Protein AF-A0A0G8AVY9-F1 (afdb_monomer_lite)

pLDDT: mean 87.67, std 7.75, range [60.16, 96.44]

Organism: NCBI:txid1608419

Sequence (67 aa):
MFSSDRPARDMSRIVEAVVEQLTTLPGAEVSLKLEIDAEVAGGLDRAKVRTLMENAATPGFIDKLIE

Structure (mmCIF, N/CA/C/O backbone):
data_AF-A0A0G8AVY9-F1
#
_entry.id   AF-A0A0G8AVY9-F1
#
loop_
_atom_site.group_PDB
_atom_site.id
_atom_site.type_symbol
_atom_site.label_atom_id
_atom_site.label_alt_id
_atom_site.label_comp_id
_atom_site.label_asym_id
_atom_site.label_entity_id
_atom_site.label_seq_id
_atom_site.pdbx_PDB_ins_code
_atom_site.Cartn_x
_atom_site.Cartn_y
_atom_site.Cartn_z
_atom_site.occupancy
_atom_site.B_iso_or_equiv
_atom_site.auth_seq_id
_atom_site.auth_comp_id
_atom_site.auth_asym_id
_atom_site.auth_atom_id
_atom_site.pdbx_PDB_model_num
ATOM 1 N N . MET A 1 1 ? -9.042 -5.778 -9.755 1.00 60.16 1 MET A N 1
ATOM 2 C CA . MET A 1 1 ? -7.679 -5.421 -10.189 1.00 60.16 1 MET A CA 1
ATOM 3 C C . MET A 1 1 ? -7.600 -3.905 -10.190 1.00 60.16 1 MET A C 1
ATOM 5 O O . MET A 1 1 ? -8.523 -3.287 -10.712 1.00 60.16 1 MET A O 1
ATOM 9 N N . PHE A 1 2 ? -6.604 -3.316 -9.526 1.00 66.50 2 PHE A N 1
ATOM 10 C CA . PHE A 1 2 ? -6.398 -1.865 -9.559 1.00 66.50 2 PHE A CA 1
ATOM 11 C C . PHE A 1 2 ? -6.108 -1.429 -10.991 1.00 66.50 2 PHE A C 1
ATOM 13 O O . PHE A 1 2 ? -5.399 -2.139 -11.706 1.00 66.50 2 PHE A O 1
ATOM 20 N N . SER A 1 3 ? -6.641 -0.285 -11.419 1.00 68.19 3 SER A N 1
ATOM 21 C CA . SER A 1 3 ? -6.199 0.275 -12.692 1.00 68.19 3 SER A CA 1
ATOM 22 C C . SER A 1 3 ? -4.755 0.751 -12.534 1.00 68.19 3 SER A C 1
ATOM 24 O O . SER A 1 3 ? -4.446 1.544 -11.640 1.00 68.19 3 SER A O 1
ATOM 26 N N . SER A 1 4 ? -3.874 0.309 -13.433 1.00 73.56 4 SER A N 1
ATOM 27 C CA . SER A 1 4 ? -2.519 0.858 -13.556 1.00 73.56 4 SER A CA 1
ATOM 28 C C . SER A 1 4 ? -2.527 2.348 -13.906 1.00 73.56 4 SER A C 1
ATOM 30 O O . SER A 1 4 ? -1.540 3.039 -13.669 1.00 73.56 4 SER A O 1
ATOM 32 N N . ASP A 1 5 ? -3.638 2.863 -14.437 1.00 75.81 5 ASP A N 1
ATOM 33 C CA . ASP A 1 5 ? -3.740 4.241 -14.910 1.00 75.81 5 ASP A CA 1
ATOM 34 C C . ASP A 1 5 ? -3.897 5.232 -13.752 1.00 75.81 5 ASP A C 1
ATOM 36 O O . ASP A 1 5 ? -3.514 6.398 -13.877 1.00 75.81 5 ASP A O 1
ATOM 40 N N . ARG A 1 6 ? -4.499 4.806 -12.627 1.00 80.31 6 ARG A N 1
ATOM 41 C CA . ARG A 1 6 ? -4.776 5.671 -11.460 1.00 80.31 6 ARG A CA 1
ATOM 42 C C . ARG A 1 6 ? -4.664 4.944 -10.106 1.00 80.31 6 ARG A C 1
ATOM 44 O O . ARG A 1 6 ? -5.576 5.060 -9.282 1.00 80.31 6 ARG A O 1
ATOM 51 N N . PRO A 1 7 ? -3.535 4.280 -9.808 1.00 81.12 7 PRO A N 1
ATOM 52 C CA . PRO A 1 7 ? -3.383 3.443 -8.615 1.00 81.12 7 PRO A CA 1
ATOM 53 C C . PRO A 1 7 ? -3.596 4.209 -7.301 1.00 81.12 7 PRO A C 1
ATOM 55 O O . PRO A 1 7 ? -4.217 3.695 -6.376 1.00 81.12 7 PRO A O 1
ATOM 58 N N . ALA A 1 8 ? -3.160 5.471 -7.229 1.00 84.88 8 ALA A N 1
ATOM 59 C CA . ALA A 1 8 ? -3.339 6.298 -6.036 1.00 84.88 8 ALA A CA 1
ATOM 60 C C . ALA A 1 8 ? -4.820 6.563 -5.717 1.00 84.88 8 ALA A C 1
ATOM 62 O O . ALA A 1 8 ? -5.231 6.476 -4.565 1.00 84.88 8 ALA A O 1
ATOM 63 N N . ARG A 1 9 ? -5.638 6.842 -6.741 1.00 86.00 9 ARG A N 1
ATOM 64 C CA . ARG A 1 9 ? -7.066 7.138 -6.559 1.00 86.00 9 ARG A CA 1
ATOM 65 C C . ARG A 1 9 ? -7.833 5.908 -6.088 1.00 86.00 9 ARG A C 1
ATOM 67 O O . ARG A 1 9 ? -8.709 6.021 -5.234 1.00 86.00 9 ARG A O 1
ATOM 74 N N . ASP A 1 10 ? -7.526 4.753 -6.666 1.00 84.94 10 ASP A N 1
ATOM 75 C CA . ASP A 1 10 ? -8.182 3.508 -6.280 1.00 84.94 10 ASP A CA 1
ATOM 76 C C . ASP A 1 10 ? -7.774 3.089 -4.860 1.00 84.94 10 ASP A C 1
ATOM 78 O O . ASP A 1 10 ? -8.620 2.617 -4.103 1.00 84.94 10 ASP A O 1
ATOM 82 N N . MET A 1 11 ? -6.525 3.348 -4.455 1.00 88.25 11 MET A N 1
ATOM 83 C CA . MET A 1 11 ? -6.085 3.130 -3.075 1.00 88.25 11 MET A CA 1
ATOM 84 C C . MET A 1 11 ? -6.815 4.047 -2.084 1.00 88.25 11 MET A C 1
ATOM 86 O O . MET A 1 11 ? -7.313 3.560 -1.070 1.00 88.25 11 MET A O 1
ATOM 90 N N . SER A 1 12 ? -6.957 5.344 -2.391 1.00 89.69 12 SER A N 1
ATOM 91 C CA . SER A 1 12 ? -7.729 6.274 -1.548 1.00 89.69 12 SER A CA 1
ATOM 92 C C . SER A 1 12 ? -9.160 5.786 -1.325 1.00 89.69 12 SER A C 1
ATOM 94 O O . SER A 1 12 ? -9.637 5.783 -0.195 1.00 89.69 12 SER A O 1
ATOM 96 N N . ARG A 1 13 ? -9.818 5.266 -2.370 1.00 89.19 13 ARG A N 1
ATOM 97 C CA . ARG A 1 13 ? -11.172 4.703 -2.241 1.00 89.19 13 ARG A CA 1
ATOM 98 C C . ARG A 1 13 ? -11.247 3.518 -1.284 1.00 89.19 13 ARG A C 1
ATOM 100 O O . ARG A 1 13 ? -12.250 3.384 -0.597 1.00 89.19 13 ARG A O 1
ATOM 107 N N . ILE A 1 14 ? -10.238 2.648 -1.251 1.00 88.50 14 ILE A N 1
ATOM 108 C CA . ILE A 1 14 ? -10.217 1.511 -0.315 1.00 88.50 14 ILE A CA 1
ATOM 109 C C . ILE A 1 14 ? -10.072 2.002 1.121 1.00 88.50 14 ILE A C 1
ATOM 111 O O . ILE A 1 14 ? -10.756 1.496 2.012 1.00 88.50 14 ILE A O 1
ATOM 115 N N . VAL A 1 15 ? -9.206 2.991 1.337 1.00 91.94 15 VAL A N 1
ATOM 116 C CA . VAL A 1 15 ? -9.035 3.596 2.657 1.00 91.94 15 VAL A CA 1
ATOM 117 C C . VAL A 1 15 ? -10.364 4.185 3.136 1.00 91.94 15 VAL A C 1
ATOM 119 O O . VAL A 1 15 ? -10.847 3.786 4.191 1.00 91.94 15 VAL A O 1
ATOM 122 N N . GLU A 1 16 ? -11.010 5.015 2.318 1.00 93.75 16 GLU A N 1
ATOM 123 C CA . GLU A 1 16 ? -12.281 5.672 2.657 1.00 93.75 16 GLU A CA 1
ATOM 124 C C . GLU A 1 16 ? -13.439 4.674 2.844 1.00 93.75 16 GLU A C 1
ATOM 126 O O . GLU A 1 16 ? -14.195 4.732 3.813 1.00 93.75 16 GLU A O 1
ATOM 131 N N . ALA A 1 17 ? -13.602 3.727 1.916 1.00 92.81 17 ALA A N 1
ATOM 132 C CA . ALA A 1 17 ? -14.769 2.847 1.911 1.00 92.81 17 ALA A CA 1
ATOM 133 C C . ALA A 1 17 ? -14.677 1.698 2.925 1.00 92.81 17 ALA A C 1
ATOM 135 O O . ALA A 1 17 ? -15.713 1.175 3.336 1.00 92.81 17 ALA A O 1
ATOM 136 N N . VAL A 1 18 ? -13.465 1.271 3.295 1.00 93.12 18 VAL A N 1
ATOM 137 C CA . VAL A 1 18 ? -13.255 0.063 4.110 1.00 93.12 18 VAL A CA 1
ATOM 138 C C . VAL A 1 18 ? -12.495 0.377 5.386 1.00 93.12 18 VAL A C 1
ATOM 140 O O . VAL A 1 18 ? -12.999 0.109 6.474 1.00 93.12 18 VAL A O 1
ATOM 143 N N . VAL A 1 19 ? -11.288 0.934 5.270 1.00 94.56 19 VAL A N 1
ATOM 144 C CA . VAL A 1 19 ? -10.407 1.128 6.431 1.00 94.56 19 VAL A CA 1
ATOM 145 C C . VAL A 1 19 ? -11.039 2.103 7.414 1.00 94.56 19 VAL A C 1
ATOM 147 O O . VAL A 1 19 ? -11.161 1.772 8.590 1.00 94.56 19 VAL A O 1
ATOM 150 N N . GLU A 1 20 ? -11.518 3.250 6.936 1.00 95.56 20 GLU A N 1
ATOM 151 C CA . GLU A 1 20 ? -12.148 4.257 7.790 1.00 95.56 20 GLU A CA 1
ATOM 152 C C . GLU A 1 20 ? -13.364 3.683 8.520 1.00 95.56 20 GLU A C 1
ATOM 154 O O . GLU A 1 20 ? -13.443 3.792 9.742 1.00 95.56 20 GLU A O 1
ATOM 159 N N . GLN A 1 21 ? -14.247 2.968 7.814 1.00 95.25 21 GLN A N 1
ATOM 160 C CA . GLN A 1 21 ? -15.403 2.305 8.427 1.00 95.25 21 GLN A CA 1
ATOM 161 C C . GLN A 1 21 ? -14.981 1.336 9.540 1.00 95.25 21 GLN A C 1
ATOM 163 O O . GLN A 1 21 ? -15.522 1.401 10.644 1.00 95.25 21 GLN A O 1
ATOM 168 N N . LEU A 1 22 ? -13.980 0.484 9.296 1.00 95.81 22 LEU A N 1
ATOM 169 C CA . LEU A 1 22 ? -13.492 -0.468 10.298 1.00 95.81 22 LEU A CA 1
ATOM 170 C C . LEU A 1 22 ? -12.871 0.232 11.512 1.00 95.81 22 LEU A C 1
ATOM 172 O O . LEU A 1 22 ? -13.109 -0.190 12.640 1.00 95.81 22 LEU A O 1
ATOM 176 N N . THR A 1 23 ? -12.135 1.326 11.304 1.00 93.81 23 THR A N 1
ATOM 177 C CA . THR A 1 23 ? -11.497 2.073 12.403 1.00 93.81 23 THR A CA 1
ATOM 178 C C . THR A 1 23 ? -12.484 2.833 13.292 1.00 93.81 23 THR A C 1
ATOM 180 O O . THR A 1 23 ? -12.121 3.223 14.399 1.00 93.81 23 THR A O 1
ATOM 183 N N . THR A 1 24 ? -13.740 3.015 12.861 1.00 95.62 24 THR A N 1
ATOM 184 C CA . THR A 1 24 ? -14.790 3.584 13.730 1.00 95.62 24 THR A CA 1
ATOM 185 C C . THR A 1 24 ? -15.309 2.599 14.781 1.00 95.62 24 THR A C 1
ATOM 187 O O . THR A 1 24 ? -15.969 3.014 15.736 1.00 95.62 24 THR A O 1
ATOM 190 N N . LEU A 1 25 ? -15.026 1.302 14.632 1.00 96.44 25 LEU A N 1
ATOM 191 C CA . LEU A 1 25 ? -15.522 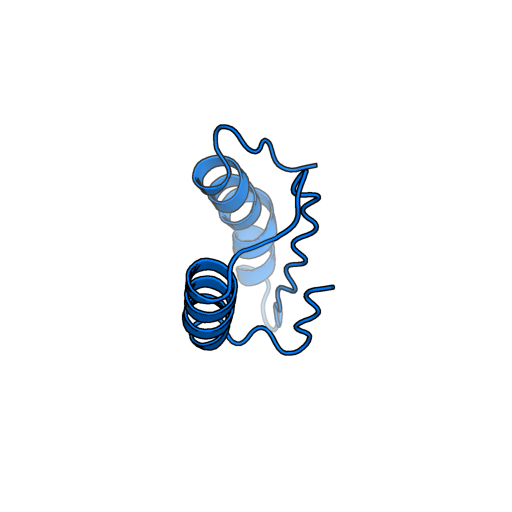0.266 15.532 1.00 96.44 25 LEU A CA 1
ATOM 192 C C . LEU A 1 25 ? -14.631 0.166 16.788 1.00 96.44 25 LEU A C 1
ATOM 194 O O . LEU A 1 25 ? -13.417 -0.018 16.663 1.00 96.44 25 LEU A O 1
ATOM 198 N N . PRO A 1 26 ? -15.195 0.245 18.011 1.00 96.19 26 PRO A N 1
ATOM 199 C CA . PRO A 1 26 ? -14.413 0.134 19.239 1.00 96.19 26 PRO A CA 1
ATOM 200 C C . PRO A 1 26 ? -13.637 -1.184 19.316 1.00 96.19 26 PRO A C 1
ATOM 202 O O . PRO A 1 26 ? -14.220 -2.262 19.220 1.00 96.19 26 PRO A O 1
ATOM 205 N N . GLY A 1 27 ? -12.323 -1.092 19.525 1.00 95.19 27 GLY A N 1
ATOM 206 C CA . GLY A 1 27 ? -11.444 -2.256 19.657 1.00 95.19 27 GLY A CA 1
ATOM 207 C C . GLY A 1 27 ? -11.080 -2.951 18.342 1.00 95.19 27 GLY A C 1
ATOM 208 O O . GLY A 1 27 ? -10.476 -4.019 18.391 1.00 95.19 27 GLY A O 1
ATOM 209 N N . ALA A 1 28 ? -11.424 -2.384 17.181 1.00 96.00 28 ALA A N 1
ATOM 210 C CA . ALA A 1 28 ? -10.979 -2.925 15.903 1.00 96.00 28 ALA A CA 1
ATOM 211 C C . ALA A 1 28 ? -9.474 -2.702 15.694 1.00 96.00 28 ALA A C 1
ATOM 213 O O . ALA A 1 28 ? -8.972 -1.583 15.799 1.00 96.00 28 ALA A O 1
ATOM 214 N N . GLU A 1 29 ? -8.769 -3.774 15.341 1.00 94.56 29 GLU A N 1
ATOM 215 C CA . GLU A 1 29 ? -7.389 -3.732 14.869 1.00 94.56 29 GLU A CA 1
ATOM 216 C C . GLU A 1 29 ? -7.387 -4.011 13.365 1.00 94.56 29 GLU A C 1
ATOM 218 O O . GLU A 1 29 ? -7.894 -5.036 12.906 1.00 94.56 29 GLU A O 1
ATOM 223 N N . VAL A 1 30 ? -6.859 -3.071 12.583 1.00 90.94 30 VAL A N 1
ATOM 224 C CA . VAL A 1 30 ? -6.877 -3.139 11.119 1.00 90.94 30 VAL A CA 1
ATOM 225 C C . VAL A 1 30 ? -5.446 -3.233 10.612 1.00 90.94 30 VAL A C 1
ATOM 227 O O . VAL A 1 30 ? -4.618 -2.374 10.903 1.00 90.94 30 VAL A O 1
ATOM 230 N N . SER A 1 31 ? -5.168 -4.263 9.815 1.00 88.50 31 SER A N 1
ATOM 231 C CA . SER A 1 31 ? -3.910 -4.419 9.085 1.00 88.50 31 SER A CA 1
ATOM 232 C C . SER A 1 31 ? -4.184 -4.531 7.587 1.00 88.50 31 SER A C 1
ATOM 234 O O . SER A 1 31 ? -5.217 -5.047 7.160 1.00 88.50 31 SER A O 1
ATOM 236 N N . LEU A 1 32 ? -3.261 -4.008 6.782 1.00 84.81 32 LEU A N 1
ATOM 237 C CA . LEU A 1 32 ? -3.342 -4.008 5.325 1.00 84.81 32 LEU A CA 1
ATOM 238 C C . LEU A 1 32 ? -2.142 -4.769 4.770 1.00 84.81 32 LEU A C 1
ATOM 240 O O . LEU A 1 32 ? -1.003 -4.487 5.138 1.00 84.81 32 LEU A O 1
ATOM 244 N N . LYS A 1 33 ? -2.400 -5.702 3.854 1.00 83.75 33 LYS A N 1
ATOM 245 C CA . LYS A 1 33 ? -1.369 -6.365 3.053 1.00 83.75 33 LYS A CA 1
ATOM 246 C C . LYS A 1 33 ? -1.579 -5.987 1.590 1.00 83.75 33 LYS A C 1
ATOM 248 O O . LYS A 1 33 ? -2.684 -6.136 1.074 1.00 83.75 33 LYS A O 1
ATOM 253 N N . LEU A 1 34 ? -0.527 -5.490 0.946 1.00 83.56 34 LEU A N 1
ATOM 254 C CA . LEU A 1 34 ? -0.522 -5.149 -0.473 1.00 83.56 34 LEU A CA 1
ATOM 255 C C . LEU A 1 34 ? 0.396 -6.117 -1.218 1.00 83.56 34 LEU A C 1
ATOM 257 O O . LEU A 1 34 ? 1.526 -6.350 -0.798 1.00 83.56 34 LEU A O 1
ATOM 261 N N . GLU A 1 35 ? -0.100 -6.649 -2.327 1.00 85.44 35 GLU A N 1
ATOM 262 C CA . GLU A 1 35 ? 0.652 -7.477 -3.263 1.00 85.44 35 GLU A CA 1
ATOM 263 C C . GLU A 1 35 ? 0.718 -6.746 -4.605 1.00 85.44 35 GLU A C 1
ATOM 265 O O . GLU A 1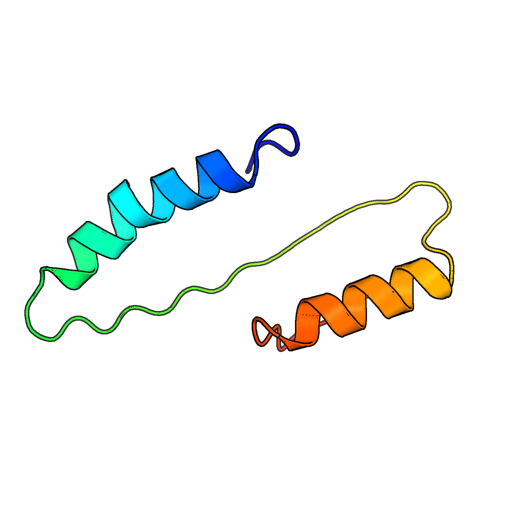 35 ? -0.278 -6.166 -5.051 1.00 85.44 35 GLU A O 1
ATOM 270 N N . ILE A 1 36 ? 1.906 -6.717 -5.209 1.00 86.38 36 ILE A N 1
ATOM 271 C CA . ILE A 1 36 ? 2.151 -6.083 -6.504 1.00 86.38 36 ILE A CA 1
ATOM 272 C C . ILE A 1 36 ? 2.711 -7.159 -7.423 1.00 86.38 36 ILE A C 1
ATOM 274 O O . ILE A 1 36 ? 3.827 -7.625 -7.211 1.00 86.38 36 ILE A O 1
ATOM 278 N N . ASP A 1 37 ? 1.933 -7.509 -8.438 1.00 87.69 37 ASP A N 1
ATOM 279 C CA . ASP A 1 37 ? 2.339 -8.397 -9.520 1.00 87.69 37 ASP A CA 1
ATOM 280 C C . ASP A 1 37 ? 2.498 -7.565 -10.799 1.00 87.69 37 ASP A C 1
ATOM 282 O O . ASP A 1 37 ? 1.639 -6.735 -11.128 1.00 87.69 37 ASP A O 1
ATOM 286 N N . ALA A 1 38 ? 3.633 -7.731 -11.471 1.00 88.62 38 ALA A N 1
ATOM 287 C CA . ALA A 1 38 ? 3.972 -6.991 -12.673 1.00 88.62 38 ALA A CA 1
ATOM 288 C C . ALA A 1 38 ? 4.824 -7.845 -13.612 1.00 88.62 38 ALA A C 1
ATOM 290 O O . ALA A 1 38 ? 5.939 -8.242 -13.278 1.00 88.62 38 ALA A O 1
ATOM 291 N N . GLU A 1 39 ? 4.334 -8.025 -14.835 1.00 89.69 39 GLU A N 1
ATOM 292 C CA . GLU A 1 39 ? 5.097 -8.621 -15.924 1.00 89.69 39 GLU A CA 1
ATOM 293 C C . GLU A 1 39 ? 5.750 -7.515 -16.760 1.00 89.69 39 GLU A C 1
ATOM 295 O O . GLU A 1 39 ? 5.081 -6.598 -17.247 1.00 89.69 39 GLU A O 1
ATOM 300 N N . VAL A 1 40 ? 7.071 -7.587 -16.931 1.00 91.69 40 VAL A N 1
ATOM 301 C CA . VAL A 1 40 ? 7.829 -6.620 -17.733 1.00 91.69 40 VAL A CA 1
ATOM 302 C C . VAL A 1 40 ? 8.524 -7.347 -18.872 1.00 91.69 40 VAL A C 1
ATOM 304 O O . VAL A 1 40 ? 9.472 -8.104 -18.666 1.00 91.69 40 VAL A O 1
ATOM 307 N N . ALA A 1 41 ? 8.058 -7.099 -20.097 1.00 93.25 41 ALA A N 1
ATOM 308 C CA . ALA A 1 41 ? 8.647 -7.680 -21.296 1.00 93.25 41 ALA A CA 1
ATOM 309 C C . ALA A 1 41 ? 10.132 -7.290 -21.415 1.00 93.25 41 ALA A C 1
ATOM 311 O O . ALA A 1 41 ? 10.471 -6.109 -21.465 1.00 93.25 41 ALA A O 1
ATOM 312 N N . GLY A 1 42 ? 11.015 -8.291 -21.475 1.00 91.12 42 GLY A N 1
ATOM 313 C CA . GLY A 1 42 ? 12.471 -8.093 -21.506 1.00 91.12 42 GLY A CA 1
ATOM 314 C C . GLY A 1 42 ? 13.136 -7.996 -20.128 1.00 91.12 42 GLY A C 1
ATOM 315 O O . GLY A 1 42 ? 14.354 -7.831 -20.064 1.00 91.12 42 GLY A O 1
ATOM 316 N N . GLY A 1 43 ? 12.365 -8.143 -19.049 1.00 92.50 43 GLY A N 1
ATOM 317 C CA . GLY A 1 43 ? 12.854 -8.119 -17.675 1.00 92.50 43 GLY A CA 1
ATOM 318 C C . GLY A 1 43 ? 13.189 -6.715 -17.171 1.00 92.50 43 GLY A C 1
ATOM 319 O O . GLY A 1 43 ? 12.850 -5.695 -17.776 1.00 92.50 43 GLY A O 1
ATOM 320 N N . LEU A 1 44 ? 13.859 -6.666 -16.022 1.00 94.00 44 LEU A N 1
ATOM 321 C CA . LEU A 1 44 ? 14.276 -5.429 -15.370 1.00 94.00 44 LEU A CA 1
ATOM 322 C C . LEU A 1 44 ? 15.798 -5.297 -15.398 1.00 94.00 44 LEU A C 1
ATOM 324 O O . LEU A 1 44 ? 16.528 -6.226 -15.052 1.00 94.00 44 LEU A O 1
ATOM 328 N N . ASP A 1 45 ? 16.296 -4.112 -15.750 1.00 95.19 45 ASP A N 1
ATOM 329 C CA . ASP A 1 45 ? 17.714 -3.818 -15.573 1.00 95.19 45 ASP A CA 1
ATOM 330 C C . ASP A 1 45 ? 18.076 -3.687 -14.080 1.00 95.19 45 ASP A C 1
ATOM 332 O O . ASP A 1 45 ? 17.234 -3.428 -13.214 1.00 95.19 45 ASP A O 1
ATOM 336 N N . ARG A 1 46 ? 19.369 -3.829 -13.762 1.00 94.62 46 ARG A N 1
ATOM 337 C CA . ARG A 1 46 ? 19.853 -3.778 -12.372 1.00 94.62 46 ARG A CA 1
ATOM 338 C C . ARG A 1 46 ? 19.529 -2.466 -11.658 1.00 94.62 46 ARG A C 1
ATOM 340 O O . ARG A 1 46 ? 19.326 -2.484 -10.444 1.00 94.62 46 ARG A O 1
ATOM 347 N N . ALA A 1 47 ? 19.516 -1.339 -12.369 1.00 96.12 47 ALA A N 1
ATOM 348 C CA . ALA A 1 47 ? 19.209 -0.051 -11.760 1.00 96.12 47 ALA A CA 1
ATOM 349 C C . ALA A 1 47 ? 17.733 -0.002 -11.345 1.00 96.12 47 ALA A C 1
ATOM 351 O O . ALA A 1 47 ? 17.429 0.406 -10.225 1.00 96.12 47 ALA A O 1
ATOM 352 N N . LYS A 1 48 ? 16.830 -0.503 -12.193 1.00 95.06 48 LYS A N 1
ATOM 353 C CA . LYS A 1 48 ? 15.399 -0.589 -11.902 1.00 95.06 48 LYS A CA 1
ATOM 354 C C . LYS A 1 48 ? 15.104 -1.553 -10.758 1.00 95.06 48 LYS A C 1
ATOM 356 O O . LYS A 1 48 ? 14.357 -1.177 -9.856 1.00 95.06 48 LYS A O 1
ATOM 361 N N . VAL A 1 49 ? 15.732 -2.731 -10.747 1.00 94.06 49 VAL A N 1
ATOM 362 C CA . VAL A 1 49 ? 15.634 -3.691 -9.632 1.00 94.06 49 VAL A CA 1
ATOM 363 C C . VAL A 1 49 ? 16.035 -3.025 -8.318 1.00 94.06 49 VAL A C 1
ATOM 365 O O . VAL A 1 49 ? 15.288 -3.074 -7.342 1.00 94.06 49 VAL A O 1
ATOM 368 N N . ARG A 1 50 ? 17.182 -2.335 -8.298 1.00 94.00 50 ARG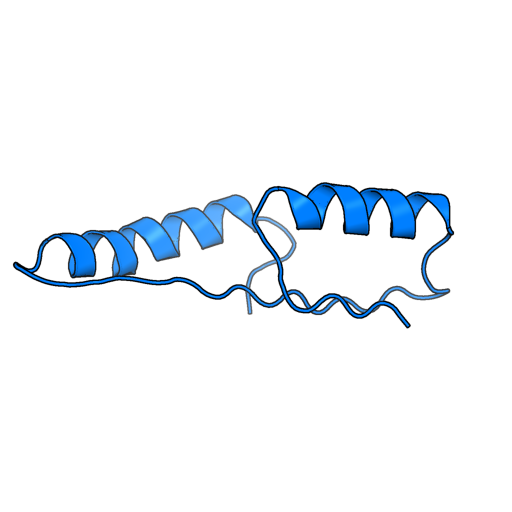 A N 1
ATOM 369 C CA . ARG A 1 50 ? 17.654 -1.620 -7.108 1.00 94.00 50 ARG A CA 1
ATOM 370 C C . ARG A 1 50 ? 16.647 -0.569 -6.638 1.00 94.00 50 ARG A C 1
ATOM 372 O O . ARG A 1 50 ? 16.292 -0.568 -5.463 1.00 94.00 50 ARG A O 1
ATOM 379 N N . THR A 1 51 ? 16.153 0.275 -7.544 1.00 94.12 51 THR A N 1
ATOM 380 C CA . THR A 1 51 ? 15.153 1.300 -7.210 1.00 94.12 51 THR A CA 1
ATOM 381 C C . THR A 1 51 ? 13.884 0.690 -6.613 1.00 94.12 51 THR A C 1
ATOM 383 O O . THR A 1 51 ? 13.364 1.211 -5.630 1.00 94.12 51 THR A O 1
ATOM 386 N N . LEU A 1 52 ? 13.384 -0.418 -7.169 1.00 92.81 52 LEU A N 1
ATOM 387 C CA . LEU A 1 52 ? 12.195 -1.091 -6.640 1.00 92.81 52 LEU A CA 1
ATOM 388 C C . LEU A 1 52 ? 12.444 -1.668 -5.244 1.00 92.81 52 LEU A C 1
ATOM 390 O O . LEU A 1 52 ? 11.624 -1.470 -4.352 1.00 92.81 52 LEU A O 1
ATOM 394 N N . MET A 1 53 ? 13.589 -2.316 -5.025 1.00 90.81 53 MET A N 1
ATOM 395 C CA . MET A 1 53 ? 13.940 -2.889 -3.723 1.00 90.81 53 MET A CA 1
ATOM 396 C C . MET A 1 53 ? 14.076 -1.826 -2.625 1.00 90.81 53 MET A C 1
ATOM 398 O O . MET A 1 53 ? 13.599 -2.048 -1.504 1.00 90.81 53 MET A O 1
ATOM 402 N N . GLU A 1 54 ? 14.689 -0.683 -2.955 1.00 90.81 54 GLU A N 1
ATOM 403 C CA . GLU A 1 54 ? 14.824 0.486 -2.074 1.00 90.81 54 GLU A CA 1
ATOM 404 C C . GLU A 1 54 ? 13.449 1.095 -1.758 1.00 90.81 54 GLU A C 1
ATOM 406 O O . GLU A 1 54 ? 13.098 1.256 -0.589 1.00 90.81 54 GLU A O 1
ATOM 411 N N . ASN A 1 55 ? 12.618 1.333 -2.776 1.00 89.81 55 ASN A N 1
ATOM 412 C CA . ASN A 1 55 ? 11.269 1.870 -2.585 1.00 89.81 55 ASN A CA 1
ATOM 413 C C . ASN A 1 55 ? 10.360 0.920 -1.799 1.00 89.81 55 ASN A C 1
ATOM 415 O O . ASN A 1 55 ? 9.521 1.385 -1.037 1.00 89.81 55 ASN A O 1
ATOM 419 N N . ALA A 1 56 ? 10.527 -0.395 -1.948 1.00 89.06 56 ALA A N 1
ATOM 420 C CA . ALA A 1 56 ? 9.764 -1.402 -1.215 1.00 89.06 56 ALA A CA 1
ATOM 421 C C . ALA A 1 56 ? 10.220 -1.558 0.247 1.00 89.06 56 ALA A C 1
ATOM 423 O O . ALA A 1 56 ? 9.531 -2.193 1.044 1.00 89.06 56 ALA A O 1
ATOM 424 N N . ALA A 1 57 ? 11.383 -1.020 0.631 1.00 84.75 57 ALA A N 1
ATOM 425 C CA . ALA A 1 57 ? 11.849 -1.076 2.016 1.00 84.75 57 ALA A CA 1
ATOM 426 C C . ALA A 1 57 ? 11.042 -0.145 2.934 1.00 84.75 57 ALA A C 1
ATOM 428 O O . ALA A 1 57 ? 10.637 -0.566 4.013 1.00 84.75 57 ALA A O 1
ATOM 429 N N . THR A 1 58 ? 10.754 1.080 2.491 1.00 82.44 58 THR A N 1
ATOM 430 C CA . THR A 1 58 ? 10.053 2.094 3.301 1.00 82.44 58 THR A CA 1
ATOM 431 C C . THR A 1 58 ? 8.632 1.691 3.735 1.00 82.44 58 THR A C 1
ATOM 433 O O . THR A 1 58 ? 8.307 1.895 4.901 1.00 82.44 58 THR A O 1
ATOM 436 N N . PRO A 1 59 ? 7.782 1.088 2.879 1.00 80.94 59 PRO A N 1
ATOM 437 C CA . PRO A 1 59 ? 6.458 0.605 3.268 1.00 80.94 59 PRO A CA 1
ATOM 438 C C . PRO A 1 59 ? 6.495 -0.727 4.031 1.00 80.94 59 PRO A C 1
ATOM 440 O O . PRO A 1 59 ? 5.443 -1.226 4.414 1.00 80.94 59 PRO A O 1
ATOM 443 N N . GLY A 1 60 ? 7.675 -1.329 4.218 1.00 78.94 60 GLY A N 1
ATOM 444 C CA . GLY A 1 60 ? 7.818 -2.594 4.934 1.00 78.94 60 GLY A CA 1
ATOM 445 C C . GLY A 1 60 ? 7.345 -3.821 4.154 1.00 78.94 60 GLY A C 1
ATOM 446 O O . GLY A 1 60 ? 6.873 -4.772 4.771 1.00 78.94 60 GLY A O 1
ATOM 447 N N . PHE A 1 61 ? 7.464 -3.838 2.818 1.00 83.81 61 PHE A N 1
ATOM 448 C CA . PHE A 1 61 ? 7.208 -5.067 2.057 1.00 83.81 61 PHE A CA 1
ATOM 449 C C . PHE A 1 61 ? 8.171 -6.162 2.525 1.00 83.81 61 PHE A C 1
ATOM 451 O O . PHE A 1 61 ? 9.391 -5.993 2.461 1.00 83.81 61 PHE A O 1
ATOM 458 N N . ILE A 1 62 ? 7.601 -7.259 3.016 1.00 77.56 62 ILE A N 1
ATOM 459 C CA . ILE A 1 62 ? 8.332 -8.340 3.685 1.00 77.56 62 ILE A CA 1
ATOM 460 C C . ILE A 1 62 ? 8.771 -9.397 2.668 1.00 77.56 62 ILE A C 1
ATOM 462 O O . ILE A 1 62 ? 9.918 -9.832 2.684 1.00 77.56 62 ILE A O 1
ATOM 466 N N . ASP A 1 63 ? 7.878 -9.724 1.733 1.00 80.81 63 ASP A N 1
ATOM 467 C CA . ASP A 1 63 ? 8.134 -10.638 0.626 1.00 80.81 63 ASP A CA 1
ATOM 468 C C . ASP A 1 63 ? 8.474 -9.827 -0.628 1.00 80.81 63 ASP A C 1
ATOM 470 O O . ASP A 1 63 ? 7.675 -9.014 -1.099 1.00 80.81 63 ASP A O 1
ATOM 474 N N . LYS A 1 64 ? 9.688 -10.018 -1.150 1.00 81.44 64 LYS A N 1
ATOM 475 C CA . LYS A 1 64 ? 10.171 -9.367 -2.373 1.00 81.44 64 LYS A CA 1
ATOM 476 C C . LYS A 1 64 ? 10.764 -10.433 -3.284 1.00 81.44 64 LYS A C 1
ATOM 478 O O . LYS A 1 64 ? 11.796 -11.013 -2.952 1.00 81.44 64 LYS A O 1
ATOM 483 N N . LEU A 1 65 ? 10.120 -10.665 -4.420 1.00 82.25 65 LEU A N 1
ATOM 484 C CA . LEU A 1 65 ? 10.585 -11.577 -5.458 1.00 82.25 65 LEU A CA 1
ATOM 485 C C . LEU A 1 65 ? 10.664 -10.801 -6.774 1.00 82.25 65 LEU A C 1
ATOM 487 O O . LEU A 1 65 ? 9.701 -10.149 -7.167 1.00 82.25 65 LEU A O 1
ATOM 491 N N . ILE A 1 66 ? 11.832 -10.829 -7.409 1.00 80.94 66 ILE A N 1
ATOM 492 C CA . ILE A 1 66 ? 12.053 -10.307 -8.757 1.00 80.94 66 ILE A CA 1
ATOM 493 C C . ILE A 1 66 ? 12.838 -11.391 -9.492 1.00 80.94 66 ILE A C 1
ATOM 495 O O . ILE A 1 66 ? 13.946 -11.723 -9.059 1.00 80.94 66 ILE A O 1
ATOM 499 N N . GLU A 1 67 ? 12.243 -11.945 -10.546 1.00 74.00 67 GLU A N 1
ATOM 500 C CA . GLU A 1 67 ? 12.797 -13.027 -11.375 1.00 74.00 67 GLU A CA 1
ATOM 501 C C . GLU A 1 67 ? 13.277 -12.517 -12.739 1.00 74.00 67 GLU A C 1
ATOM 503 O O . GLU A 1 67 ? 12.669 -11.558 -13.275 1.00 74.00 67 GLU A O 1
#

Radius of gyration: 15.44 Å; chains: 1; bounding box: 35×20×41 Å

Secondary structure (DSSP, 8-state):
---TT-HHHHHHHHIIIIIHHHHTSTT-------------TT---HHHHHHHHHHTTTTT-------

Foldseek 3Di:
DAPPVCNPVVVVCCCVVPVVVQVVDPPRDDDDDDDDDDDDVVFDDPVRVVVVVVVCVVVPPPDDDGD

=== Feature glossary ===
Feature key, reading from the visual/contextual features back to the raw sequence:

Rendered structure images. Six rendered views show the 3D structure from the faces of a cube — i.e. along ±x, ±y, ±z. Rendering representation is drawn randomly per protein from cartoon (secondary-structure ribbons), sticks (backbone bonds), or molecular surface; coloring is either N→C rainbow (blue at the N-terminus through red at the C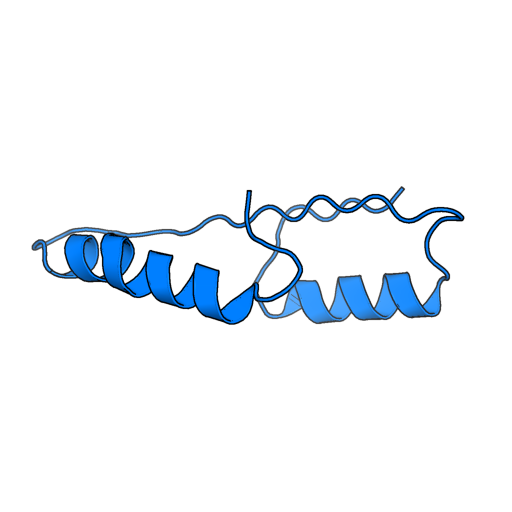-terminus) or one color per chain.

Contact-map, Ramachandran, and PAE plots. The contact map is a binary N×N matrix image: pixel (i, j) is dark where Cα_i and Cα_j are within 8 Å and |i−j|>4. Because the |i−j|>4 filter removes local helical contacts, off-diagonal stripes parallel to the main diagonal indicate parallel β-sheets; stripes perpendicular to it indicate antiparallel β-sheets. The Ramachandran plot scatters every residue's (φ, ψ) pair against the sterically allowed regions. The PAE heatmap renders the predicted-aligned-error matrix.

InterPro / GO / CATH / organism. Database cross-references. InterPro integrates a dozen domain/family signature databases into unified entries with residue-range hits. GO terms attach function/process/location labels with evidence codes. CATH codes position the fold in a four-level structural taxonomy. Organism is the NCBI-taxonomy species name.

Nearest PDB structures. The Foldseek neighbor list gives the closest experimentally determined structures in the PDB, ranked by structural alignment. TM-score near 1 means near-identical fold; near 0.3 means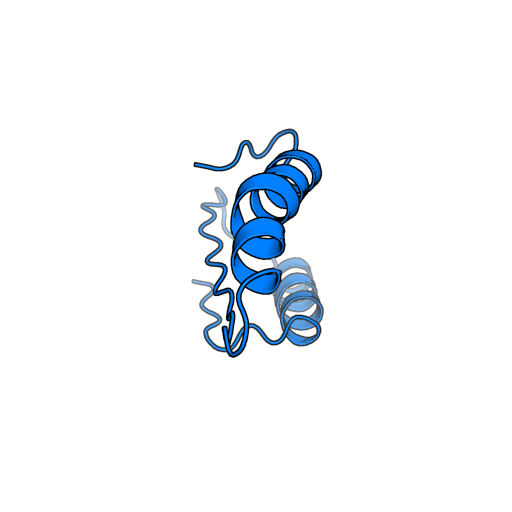 only rough topology match. This is how one finds what a novel AlphaFold prediction most resembles in the solved-structure universe.

Predicted aligned error. PAE(i, j) answers: if I align the predicted and true structures on residue i, how far off (in Å) do I expect residue j to be? A block-diagonal PAE matrix with low values on the blocks and high values off-diagonal is the signature of a multi-domain protein with confidently predicted domains but uncertain inter-domain orientation.

Solvent-accessible surface area. Accessible surface area quantifies burial. A residue with SASA near zero is packed into the hydrophobic core; one with SASA >100 Å² sits on the surface. Computed here via the Shrake–Rupley numerical algorithm with a 1.4 Å probe.

B-factor. B-factor (Debye–Waller factor) reflects atomic displacement in the crystal lattice. It is an experimental observable (units Å²), not a prediction; low values mean the atom is pinned down, high values mean it moves or is heterogeneous across the crystal.

pLDDT. For AlphaFold models, the B-factor field carries pLDDT — the model's own estimate of local accuracy on a 0–100 scale. Regions with pLDDT<50 should be treated as essentially unmodeled; they often correspond to intrinsically disordered segments.

Backbone torsions (φ/ψ). φ (phi) and ψ (psi) are the two rotatable backbone dihedrals per residue: φ is the C(i-1)–N–Cα–C torsion, ψ is the N–Cα–C–N(i+1) torsion, both in degrees on (−180°, 180°]. α-helical residues cluster near (−60°, −45°); β-strand residues near (−120°, +130°). A Ramachandran plot is simply a scatter of (φ, ψ) for every residue.

Radius of gyration, Cα contacts, bounding box. Radius of gyration (Rg) is the root-mean-square distance of Cα atoms from their centroid — a single number for overall size and compactness. A globular domain of N residues has Rg ≈ 2.2·N^0.38 Å; an extended or disordered chain has a much larger Rg. The Cα contact count is the number of residue pairs whose Cα atoms are within 8 Å and are more than four positions apart in sequence — a standard proxy for tertiary packing density. The bounding box is the smallest axis-aligned box enclosing all Cα atoms.

Secondary structure (3-state, P-SEA). Three-state secondary structure (P-SEA) collapses the eight DSSP classes into helix (a), strand (b), and coil (c). P-SEA assigns these from Cα geometry alone — distances and angles — without requiring backbone oxygens, so it works on any Cα trace.

Secondary structure (8-state, DSSP). DSSP 8-state secondary structure assigns each residue one of H (α-helix), G (3₁₀-helix), I (π-helix), E (extended β-st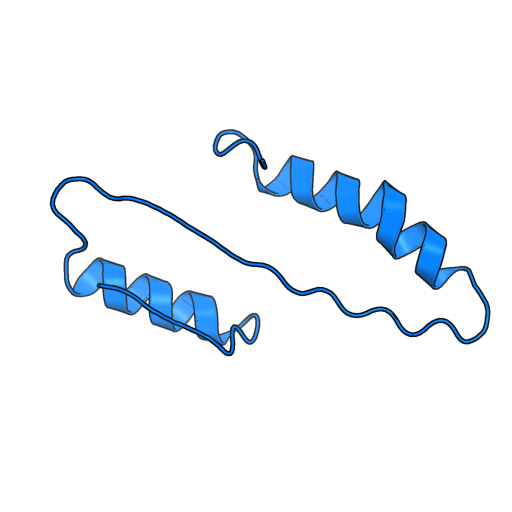rand), B (isolated β-bridge), T (hydrogen-bonded turn), S (bend), or '-' (coil). The assignment is computed from backbone hydrogen-bond geometry via the Kabsch–Sander algorithm.

Foldseek 3Di. A 3Di character summarizes, for each residue, the relative orientation of the Cα frame of its nearest spatial neighbor. Because it encodes fold topology rather than chemistry, 3Di alignments detect remote structural similarity that sequence alignment misses.

mmCIF coordinates. The mmCIF block holds the 3D Cartesian coordinates of each backbone atom (N, Cα, C, O) in ångströms. mmCIF is the PDB's canonical archive format — a tagged-loop text representation of the atomic model.

Sequence. Sequence gives the chain of amino acids in standard one-letter code (A=alanine, C=cysteine, …, Y=tyrosine), read N→C. It is the only feature that is directly encoded by the gene; all structural features are derived from the folded form of this sequence.